Protein AF-A0A4V0XSL2-F1 (afdb_monomer_lite)

Secondary structure (DSSP, 8-state):
---HHHHHHHHHHHHHHHHHHHHHHHHTT-S-HHHHHHHHHHHHHHHHHHHH-HHHHTT--HHHHHHHHHHHHHHHHHHTT-

pLDDT: mean 90.37, std 8.79, range [54.38, 97.62]

Sequence (82 aa):
MATERYEMFREGVVMTEALLFIERALQAKKLSPKLQQRAEQALDARSNAFIMDWFTIRDMPAAEDGKLLDLAGEVARELGKK

Structure (mmCIF, N/CA/C/O backbone):
data_AF-A0A4V0XSL2-F1
#
_entry.id   AF-A0A4V0XSL2-F1
#
loop_
_atom_site.group_PDB
_atom_site.id
_atom_site.type_symbol
_atom_site.label_atom_id
_atom_site.label_alt_id
_atom_site.label_comp_id
_atom_site.label_asym_id
_atom_site.label_entity_id
_atom_site.label_seq_id
_atom_site.pdbx_PDB_ins_code
_atom_site.Cartn_x
_atom_site.Cartn_y
_atom_site.Cartn_z
_atom_site.occupancy
_atom_site.B_iso_or_equiv
_atom_site.auth_seq_id
_atom_site.auth_comp_id
_atom_site.auth_asym_id
_atom_site.auth_atom_id
_atom_site.pdbx_PDB_model_num
ATOM 1 N N . MET A 1 1 ? -3.522 -4.911 -29.855 1.00 78.06 1 MET A N 1
ATOM 2 C CA . MET A 1 1 ? -2.682 -5.859 -29.093 1.00 78.06 1 MET A CA 1
ATOM 3 C C . MET A 1 1 ? -2.000 -5.090 -27.985 1.00 78.06 1 MET A C 1
ATOM 5 O O . MET A 1 1 ? -1.451 -4.031 -28.273 1.00 78.06 1 MET A O 1
ATOM 9 N N . ALA A 1 2 ? -2.068 -5.585 -26.751 1.00 86.38 2 ALA A N 1
ATOM 10 C CA . ALA A 1 2 ? -1.230 -5.069 -25.678 1.00 86.38 2 ALA A CA 1
ATOM 11 C C . ALA A 1 2 ? 0.241 -5.386 -25.981 1.00 86.38 2 ALA A C 1
ATOM 13 O O . ALA A 1 2 ? 0.551 -6.436 -26.544 1.00 86.38 2 ALA A O 1
ATOM 14 N N . THR A 1 3 ? 1.126 -4.448 -25.661 1.00 95.81 3 THR A N 1
ATOM 15 C CA . THR A 1 3 ? 2.581 -4.620 -25.774 1.00 95.81 3 THR A CA 1
ATOM 16 C C . THR A 1 3 ? 3.176 -4.670 -24.378 1.00 95.81 3 THR A C 1
ATOM 18 O O . THR A 1 3 ? 2.569 -4.153 -23.446 1.00 95.81 3 THR A O 1
ATOM 21 N N . GLU A 1 4 ? 4.381 -5.209 -24.234 1.00 90.94 4 GLU A N 1
ATOM 22 C CA . GLU A 1 4 ? 5.089 -5.234 -22.949 1.00 90.94 4 GLU A CA 1
ATOM 23 C C . GLU A 1 4 ? 5.180 -3.838 -22.310 1.00 90.94 4 GLU A C 1
ATOM 25 O O . GLU A 1 4 ? 4.806 -3.658 -21.159 1.00 90.94 4 GLU A O 1
ATOM 30 N N . ARG A 1 5 ? 5.539 -2.802 -23.085 1.00 91.62 5 ARG A N 1
ATOM 31 C CA . ARG A 1 5 ? 5.553 -1.410 -22.591 1.00 91.62 5 ARG A CA 1
ATOM 32 C C . ARG A 1 5 ? 4.183 -0.928 -22.112 1.00 91.62 5 ARG A C 1
ATOM 34 O O . ARG A 1 5 ? 4.110 -0.145 -21.170 1.00 91.62 5 ARG A O 1
ATOM 41 N N . TYR A 1 6 ? 3.115 -1.355 -22.784 1.00 94.69 6 TYR A N 1
ATOM 42 C CA . TYR A 1 6 ? 1.753 -1.022 -22.374 1.00 94.69 6 TYR A CA 1
ATOM 43 C C . TYR A 1 6 ? 1.374 -1.732 -21.070 1.00 94.69 6 TYR A C 1
ATOM 45 O O . TYR A 1 6 ? 0.794 -1.091 -20.201 1.00 94.69 6 TYR A O 1
ATOM 53 N N . GLU A 1 7 ? 1.732 -3.007 -20.903 1.00 92.44 7 GLU A N 1
ATOM 54 C CA . GLU A 1 7 ? 1.466 -3.749 -19.664 1.00 92.44 7 GLU A CA 1
ATOM 55 C C . GLU A 1 7 ? 2.262 -3.188 -18.484 1.00 92.44 7 GLU A C 1
ATOM 57 O O . GLU A 1 7 ? 1.668 -2.915 -17.447 1.00 92.44 7 GLU A O 1
ATOM 62 N N . MET A 1 8 ? 3.547 -2.869 -18.674 1.00 88.25 8 MET A N 1
ATOM 63 C CA . MET A 1 8 ? 4.361 -2.201 -17.650 1.00 88.25 8 MET A CA 1
ATOM 64 C C . MET A 1 8 ? 3.751 -0.860 -17.217 1.00 88.25 8 MET A C 1
ATOM 66 O O . MET A 1 8 ? 3.706 -0.537 -16.031 1.00 88.25 8 MET A O 1
ATOM 70 N N . PHE A 1 9 ? 3.238 -0.074 -18.171 1.00 90.38 9 PHE A N 1
ATOM 71 C CA . PHE A 1 9 ? 2.521 1.161 -17.853 1.00 90.38 9 PHE A CA 1
ATOM 72 C C . PHE A 1 9 ? 1.217 0.884 -17.094 1.00 90.38 9 PHE A C 1
A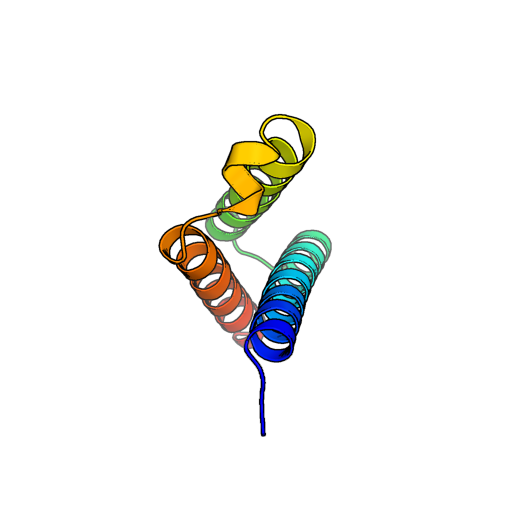TOM 74 O O . PHE A 1 9 ? 0.956 1.520 -16.074 1.00 90.38 9 PHE A O 1
ATOM 81 N N . ARG A 1 10 ? 0.406 -0.070 -17.566 1.00 93.75 10 ARG A N 1
ATOM 82 C CA . ARG A 1 10 ? -0.869 -0.439 -16.941 1.00 93.75 10 ARG A CA 1
ATOM 83 C C . ARG A 1 10 ? -0.666 -0.903 -15.499 1.00 93.75 10 ARG A C 1
ATOM 85 O O . ARG A 1 10 ? -1.390 -0.451 -14.620 1.00 93.75 10 ARG A O 1
ATOM 92 N N . GLU A 1 11 ? 0.305 -1.775 -15.249 1.00 90.12 11 GLU A N 1
ATOM 93 C CA . GLU A 1 11 ? 0.651 -2.253 -13.907 1.00 90.12 11 GLU A CA 1
ATOM 94 C C . GLU A 1 11 ? 1.094 -1.104 -13.001 1.00 90.12 11 GLU A C 1
ATOM 96 O O . GLU A 1 11 ? 0.594 -0.986 -11.882 1.00 90.12 11 GLU A O 1
ATOM 101 N N . GLY A 1 12 ? 1.923 -0.190 -13.516 1.00 89.88 12 GLY A N 1
ATOM 102 C CA . GLY A 1 12 ? 2.293 1.036 -12.811 1.00 89.88 12 GLY A CA 1
ATOM 103 C C . GLY A 1 12 ? 1.078 1.862 -12.375 1.00 89.88 12 GLY A C 1
ATOM 104 O O . GLY A 1 12 ? 1.006 2.275 -11.218 1.00 89.88 12 GLY A O 1
ATOM 105 N N . VAL A 1 13 ? 0.085 2.039 -13.256 1.00 94.62 13 VAL A N 1
ATOM 106 C CA . VAL A 1 13 ? -1.166 2.745 -12.918 1.00 94.62 13 VAL A CA 1
ATOM 107 C C . VAL A 1 13 ? -1.920 2.030 -11.796 1.00 94.62 13 VAL A C 1
ATOM 109 O O . VAL A 1 13 ? -2.292 2.681 -10.821 1.00 94.62 13 VAL A O 1
ATOM 112 N N . VAL A 1 14 ? -2.091 0.705 -11.878 1.00 95.00 14 VAL A N 1
ATOM 113 C CA . VAL A 1 14 ? -2.773 -0.074 -10.825 1.00 95.00 14 VAL A CA 1
ATOM 114 C C . VAL A 1 14 ? -2.067 0.098 -9.476 1.00 95.00 14 VAL A C 1
ATOM 116 O O . VAL A 1 14 ? -2.720 0.301 -8.451 1.00 95.00 14 VAL A O 1
ATOM 119 N N . MET A 1 15 ? -0.732 0.072 -9.463 1.00 92.50 15 MET A N 1
ATOM 120 C CA . MET A 1 15 ? 0.045 0.282 -8.241 1.00 92.50 15 MET A CA 1
ATOM 121 C C . MET A 1 15 ? -0.144 1.685 -7.663 1.00 92.50 15 MET A C 1
ATOM 123 O O . MET A 1 15 ? -0.266 1.836 -6.447 1.00 92.50 15 MET A O 1
ATOM 127 N N . THR A 1 16 ? -0.166 2.718 -8.506 1.00 94.25 16 THR A N 1
ATOM 128 C CA . THR A 1 16 ? -0.424 4.093 -8.063 1.00 94.25 16 THR A CA 1
ATOM 129 C C . THR A 1 16 ? -1.832 4.243 -7.490 1.00 94.25 16 THR A C 1
ATOM 131 O O . THR A 1 16 ? -2.001 4.853 -6.434 1.00 94.25 16 THR A O 1
ATOM 134 N N . GLU A 1 17 ? -2.842 3.661 -8.136 1.00 97.31 17 GLU A N 1
ATOM 135 C CA . GLU A 1 17 ? -4.224 3.703 -7.649 1.00 97.31 17 GLU A CA 1
ATOM 136 C C . GLU A 1 17 ? -4.375 3.018 -6.286 1.00 97.31 17 GLU A C 1
ATOM 138 O O . GLU A 1 17 ? -5.035 3.567 -5.401 1.00 97.31 17 GLU A O 1
ATOM 143 N N . ALA A 1 18 ? -3.712 1.876 -6.079 1.00 96.69 18 ALA A N 1
ATOM 144 C CA . ALA A 1 18 ? -3.707 1.180 -4.793 1.00 96.69 18 ALA A CA 1
ATOM 145 C C . ALA A 1 18 ? -3.104 2.039 -3.668 1.00 96.69 18 ALA A C 1
ATOM 147 O O . ALA A 1 18 ? -3.690 2.135 -2.587 1.00 96.69 18 ALA A O 1
ATOM 148 N N . LEU A 1 19 ? -1.976 2.715 -3.926 1.00 95.94 19 LEU A N 1
ATOM 149 C CA . LEU A 1 19 ? -1.359 3.624 -2.953 1.00 95.94 19 LEU A CA 1
ATOM 150 C C . LEU A 1 19 ? -2.297 4.771 -2.573 1.00 95.94 19 LEU A C 1
ATOM 152 O O . LEU A 1 19 ? -2.561 4.987 -1.390 1.00 95.94 19 LEU A O 1
ATOM 156 N N . LEU A 1 20 ? -2.838 5.472 -3.574 1.00 97.00 20 LEU A N 1
ATOM 157 C CA . LEU A 1 20 ? -3.731 6.611 -3.354 1.00 97.00 20 LEU A CA 1
ATOM 158 C C . LEU A 1 20 ? -5.014 6.196 -2.629 1.00 97.00 20 LEU A C 1
ATOM 160 O O . LEU A 1 20 ? -5.546 6.950 -1.812 1.00 97.00 20 LEU A O 1
ATOM 164 N N . PHE A 1 21 ? -5.529 5.002 -2.918 1.00 97.62 21 PHE A N 1
ATOM 165 C CA . PHE A 1 21 ? -6.692 4.455 -2.232 1.00 97.62 21 PHE A CA 1
ATOM 166 C C . PHE A 1 21 ? -6.423 4.243 -0.737 1.00 97.62 21 PHE A C 1
ATOM 168 O O . PHE A 1 21 ? -7.207 4.704 0.099 1.00 97.62 21 PHE A O 1
ATOM 175 N N . ILE A 1 22 ? -5.307 3.594 -0.396 1.00 97.44 22 ILE A N 1
ATOM 176 C CA . ILE A 1 22 ? -4.914 3.344 0.996 1.00 97.44 22 ILE A CA 1
ATOM 177 C C . ILE A 1 22 ? -4.661 4.668 1.729 1.00 97.44 22 ILE A C 1
ATOM 179 O O . ILE A 1 22 ? -5.161 4.858 2.838 1.00 97.44 22 ILE A O 1
ATOM 183 N N . GLU A 1 23 ? -3.961 5.615 1.103 1.00 97.12 23 GLU A N 1
ATOM 184 C CA . GLU A 1 23 ? -3.685 6.930 1.690 1.00 97.12 23 GLU A CA 1
ATOM 185 C C . GLU A 1 23 ? -4.978 7.693 2.020 1.00 97.12 23 GLU A C 1
ATOM 187 O O . GLU A 1 23 ? -5.152 8.200 3.131 1.00 97.12 23 GLU A O 1
ATOM 192 N N . ARG A 1 24 ? -5.947 7.712 1.098 1.00 97.19 24 ARG A N 1
ATOM 193 C CA . ARG A 1 24 ? -7.261 8.329 1.343 1.00 97.19 24 ARG A CA 1
ATOM 194 C C . ARG A 1 24 ? -8.012 7.649 2.487 1.00 97.19 24 ARG A C 1
ATOM 196 O O . ARG A 1 24 ? -8.681 8.324 3.270 1.00 97.19 24 ARG A O 1
ATOM 203 N N . ALA A 1 25 ? -7.909 6.326 2.605 1.00 96.12 25 ALA A N 1
ATOM 204 C CA . ALA A 1 25 ? -8.532 5.579 3.693 1.00 96.12 25 ALA A CA 1
ATOM 205 C C . ALA A 1 25 ? -7.924 5.928 5.064 1.00 96.12 25 ALA A C 1
ATOM 207 O O . ALA A 1 25 ? -8.667 6.101 6.037 1.00 96.12 25 ALA A O 1
ATOM 208 N N . LEU A 1 26 ? -6.598 6.098 5.125 1.00 96.75 26 LEU A N 1
ATOM 209 C CA . LEU A 1 26 ? -5.878 6.579 6.308 1.00 96.75 26 LEU A CA 1
ATOM 210 C C . LEU A 1 26 ? -6.319 7.996 6.692 1.00 96.75 26 LEU A C 1
ATOM 212 O O . LEU A 1 26 ? -6.711 8.238 7.835 1.00 96.75 26 LEU A O 1
ATOM 216 N N . GLN A 1 27 ? -6.347 8.915 5.724 1.00 96.50 27 GLN A N 1
ATOM 217 C CA . GLN A 1 27 ? -6.783 10.300 5.935 1.00 96.50 27 GLN A CA 1
ATOM 218 C C . GLN A 1 27 ? -8.235 10.388 6.429 1.00 96.50 27 GLN A C 1
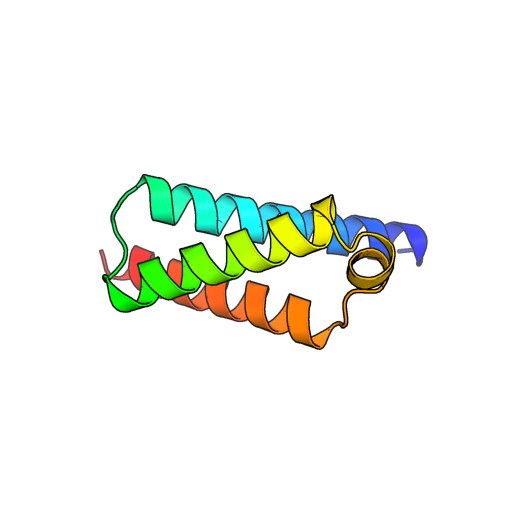ATOM 220 O O . GLN A 1 27 ? -8.564 11.243 7.253 1.00 96.50 27 GLN A O 1
ATOM 225 N N . ALA A 1 28 ? -9.101 9.473 5.985 1.00 94.69 28 ALA A N 1
ATOM 226 C CA . ALA A 1 28 ? -10.484 9.395 6.442 1.00 94.69 28 ALA A CA 1
ATOM 227 C C . ALA A 1 28 ? -10.631 8.927 7.904 1.00 94.69 28 ALA A C 1
ATOM 229 O O . ALA A 1 28 ? -11.726 9.054 8.454 1.00 94.69 28 ALA A O 1
ATOM 230 N N . LYS A 1 29 ? -9.576 8.383 8.535 1.00 90.69 29 LYS A N 1
ATOM 231 C CA . LYS A 1 29 ? -9.578 7.859 9.918 1.00 90.69 29 LYS A CA 1
ATOM 232 C C . LYS A 1 29 ? -10.709 6.855 10.185 1.00 90.69 29 LYS A C 1
AT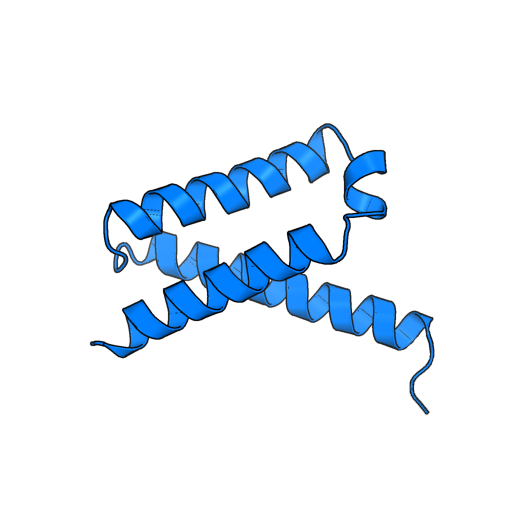OM 234 O O . LYS A 1 29 ? -11.324 6.846 11.250 1.00 90.69 29 LYS A O 1
ATOM 239 N N . LYS A 1 30 ? -11.036 6.033 9.181 1.00 89.38 30 LYS A N 1
ATOM 240 C CA . LYS A 1 30 ? -12.139 5.053 9.236 1.00 89.38 30 LYS A CA 1
ATOM 241 C C . LYS A 1 30 ? -11.677 3.609 9.436 1.00 89.38 30 LYS A C 1
ATOM 243 O O . LYS A 1 30 ? -12.548 2.745 9.515 1.00 89.38 30 LYS A O 1
ATOM 248 N N . LEU A 1 31 ? -10.369 3.371 9.504 1.00 95.25 31 LEU A N 1
ATOM 249 C CA . LEU A 1 31 ? -9.775 2.044 9.650 1.00 95.25 31 LEU A CA 1
ATOM 250 C C . LEU A 1 31 ? -9.654 1.645 11.120 1.00 95.25 31 LEU A C 1
ATOM 252 O O . LEU A 1 31 ? -9.574 2.499 12.005 1.00 95.25 31 LEU A O 1
ATOM 256 N N . SER A 1 32 ? -9.630 0.342 11.391 1.00 95.62 32 SER A N 1
ATOM 257 C CA . SER A 1 32 ? -9.279 -0.147 12.725 1.00 95.62 32 SER A CA 1
ATOM 258 C C . SER A 1 32 ? -7.822 0.200 13.059 1.00 95.62 32 SER A C 1
ATOM 260 O O . SER A 1 32 ? -6.983 0.225 12.158 1.00 95.62 32 SER A O 1
ATOM 262 N N . PRO A 1 33 ? -7.464 0.392 14.346 1.00 95.88 33 PRO A N 1
ATOM 263 C CA . PRO A 1 33 ? -6.100 0.772 14.730 1.00 95.88 33 PRO A CA 1
ATOM 264 C C . PRO A 1 33 ? -5.019 -0.173 14.182 1.00 95.88 33 PRO A C 1
ATOM 266 O O . PRO A 1 33 ? -3.956 0.266 13.752 1.00 95.88 33 PRO A O 1
ATOM 269 N N . LYS A 1 34 ? -5.314 -1.480 14.137 1.00 96.56 34 LYS A N 1
ATOM 270 C CA . LYS A 1 34 ? -4.396 -2.493 13.602 1.00 96.56 34 LYS A CA 1
ATOM 271 C C . LYS A 1 34 ? -4.223 -2.384 12.083 1.00 96.56 34 LYS A C 1
ATOM 273 O O . LYS A 1 34 ? -3.107 -2.556 11.597 1.00 96.56 34 LYS A O 1
ATOM 278 N N . LEU A 1 35 ? -5.303 -2.146 11.330 1.00 97.06 35 LEU A N 1
ATOM 279 C CA . LEU A 1 35 ? -5.207 -2.009 9.873 1.00 97.06 35 LEU A CA 1
ATOM 280 C C . LEU A 1 35 ? -4.571 -0.673 9.487 1.00 97.06 35 LEU A C 1
ATOM 282 O O . LEU A 1 35 ? -3.743 -0.640 8.583 1.00 97.06 35 LEU A O 1
ATOM 286 N N . GLN A 1 36 ? -4.890 0.389 10.227 1.00 97.25 36 GLN A N 1
ATOM 287 C CA . GLN A 1 36 ? -4.270 1.698 10.082 1.00 97.25 36 GLN A CA 1
ATOM 288 C C . GLN A 1 36 ? -2.744 1.613 10.219 1.00 97.25 36 GLN A C 1
ATOM 290 O O . GLN A 1 36 ? -2.038 2.006 9.298 1.00 97.25 36 GLN A O 1
ATOM 295 N N . GLN A 1 37 ? -2.239 1.012 11.302 1.00 97.38 37 GLN A N 1
ATOM 296 C CA . GLN A 1 37 ? -0.796 0.867 11.518 1.00 97.38 37 GLN A CA 1
ATOM 297 C C . GLN A 1 37 ? -0.109 0.102 10.376 1.00 97.38 37 GLN A C 1
ATOM 299 O O . GLN A 1 37 ? 0.963 0.491 9.920 1.00 97.38 37 GLN A O 1
ATOM 304 N N . ARG A 1 38 ? -0.722 -0.987 9.893 1.00 97.00 38 ARG A N 1
ATOM 305 C CA . ARG A 1 38 ? -0.176 -1.764 8.768 1.00 97.00 38 ARG A CA 1
ATOM 306 C C . ARG A 1 38 ? -0.156 -0.959 7.472 1.00 97.00 38 ARG A C 1
ATOM 308 O O . ARG A 1 38 ? 0.795 -1.074 6.708 1.00 97.00 38 ARG A O 1
ATOM 315 N N . ALA A 1 39 ? -1.198 -0.171 7.225 1.00 97.00 39 ALA A N 1
ATOM 316 C CA . ALA A 1 39 ? -1.285 0.682 6.051 1.00 97.00 39 ALA A CA 1
ATOM 317 C C . ALA A 1 39 ? -0.245 1.808 6.077 1.00 97.00 39 ALA A C 1
ATOM 319 O O . ALA A 1 39 ? 0.433 2.012 5.074 1.00 97.00 39 ALA A O 1
ATOM 320 N N . GLU A 1 40 ? -0.054 2.466 7.221 1.00 97.12 40 GLU A N 1
ATOM 321 C CA . GLU A 1 40 ? 1.005 3.466 7.421 1.00 97.12 40 GLU A CA 1
ATOM 322 C C . GLU A 1 40 ? 2.388 2.854 7.165 1.00 97.12 40 GLU A C 1
ATOM 324 O O . GLU A 1 40 ? 3.134 3.342 6.321 1.00 97.12 40 GLU A O 1
ATOM 329 N N . GLN A 1 41 ? 2.685 1.706 7.784 1.00 95.94 41 GLN A N 1
ATOM 330 C CA . GLN A 1 41 ? 3.958 1.003 7.589 1.00 95.94 41 GLN A CA 1
ATOM 331 C C . GLN A 1 41 ? 4.212 0.612 6.129 1.00 95.94 41 GLN A C 1
ATOM 333 O O . GLN A 1 41 ? 5.345 0.704 5.660 1.00 95.94 41 GLN A O 1
ATOM 338 N N . ALA A 1 42 ? 3.181 0.167 5.407 1.00 94.31 42 ALA A N 1
ATOM 339 C CA . ALA A 1 42 ? 3.315 -0.217 4.006 1.00 94.31 42 ALA A CA 1
ATOM 340 C C . ALA A 1 42 ? 3.624 0.988 3.103 1.00 94.31 42 ALA A C 1
ATOM 342 O O . ALA A 1 42 ? 4.497 0.895 2.238 1.00 94.31 42 ALA A O 1
ATOM 343 N N . LEU A 1 43 ? 2.941 2.121 3.312 1.00 94.94 43 LEU A N 1
ATOM 344 C CA . LEU A 1 43 ? 3.204 3.344 2.552 1.00 94.94 43 LEU A CA 1
ATOM 345 C C . LEU A 1 43 ? 4.579 3.932 2.890 1.00 94.94 43 LEU A C 1
ATOM 347 O O . LEU A 1 43 ? 5.315 4.299 1.974 1.00 94.94 43 LEU A O 1
ATOM 351 N N . ASP A 1 44 ? 4.963 3.946 4.168 1.00 94.31 44 ASP A N 1
ATOM 352 C CA . ASP A 1 44 ? 6.276 4.422 4.614 1.00 94.31 44 ASP A CA 1
ATOM 353 C C . ASP A 1 44 ? 7.411 3.570 4.043 1.00 94.31 44 ASP A C 1
ATOM 355 O O . ASP A 1 44 ? 8.379 4.107 3.506 1.00 94.31 44 ASP A O 1
ATOM 359 N N . ALA A 1 45 ? 7.292 2.239 4.101 1.00 89.62 45 ALA A N 1
ATOM 360 C CA . ALA A 1 45 ? 8.289 1.334 3.535 1.00 89.62 45 ALA A CA 1
ATOM 361 C C . ALA A 1 45 ? 8.484 1.584 2.034 1.00 89.62 45 ALA A C 1
ATOM 363 O O . ALA A 1 45 ? 9.618 1.639 1.555 1.00 89.62 45 ALA A O 1
ATOM 364 N N . ARG A 1 46 ? 7.387 1.795 1.295 1.00 88.12 46 ARG A N 1
ATOM 365 C CA . ARG A 1 46 ? 7.452 2.058 -0.146 1.00 88.12 46 ARG A CA 1
ATOM 366 C C . ARG A 1 46 ? 8.008 3.446 -0.458 1.00 88.12 46 ARG A C 1
ATOM 368 O O . ARG A 1 46 ? 8.807 3.575 -1.379 1.00 88.12 46 ARG A O 1
ATOM 375 N N . SER A 1 47 ? 7.634 4.461 0.320 1.00 90.12 47 SER A N 1
ATOM 376 C CA . SER A 1 47 ? 8.180 5.819 0.213 1.00 90.12 47 SER A CA 1
ATOM 377 C C . SER A 1 47 ? 9.692 5.827 0.452 1.00 90.12 47 SER A C 1
ATOM 379 O O . SER A 1 47 ? 10.454 6.327 -0.375 1.00 90.12 47 SER A O 1
ATOM 381 N N . ASN A 1 48 ? 10.145 5.172 1.524 1.00 90.06 48 ASN A N 1
ATOM 382 C CA . 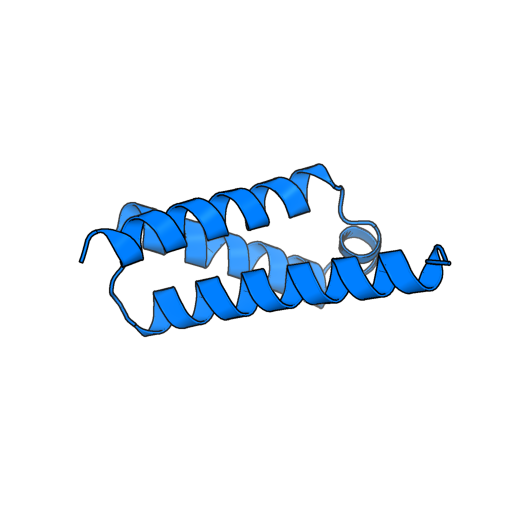ASN A 1 48 ? 11.565 5.038 1.841 1.00 90.06 48 ASN A CA 1
ATOM 383 C C . ASN A 1 48 ? 12.326 4.311 0.732 1.00 90.06 48 ASN A C 1
ATOM 385 O O . ASN A 1 48 ? 13.364 4.800 0.293 1.00 90.06 48 ASN A O 1
ATOM 389 N N . ALA A 1 49 ? 11.785 3.201 0.222 1.00 84.94 49 ALA A N 1
ATOM 390 C CA . ALA A 1 49 ? 12.401 2.479 -0.885 1.00 84.94 49 ALA A CA 1
ATOM 391 C C . ALA A 1 49 ? 12.486 3.334 -2.165 1.00 84.94 49 ALA A C 1
ATOM 393 O O . ALA A 1 49 ? 13.466 3.247 -2.899 1.00 84.94 49 ALA A O 1
ATOM 394 N N . PHE A 1 50 ? 11.505 4.204 -2.423 1.00 84.19 50 PHE A N 1
ATOM 395 C CA . PHE A 1 50 ? 11.521 5.104 -3.580 1.00 84.19 50 PHE A CA 1
ATOM 396 C C . PHE A 1 50 ? 12.571 6.213 -3.449 1.00 84.19 50 PHE A C 1
ATOM 398 O O . PHE A 1 50 ? 13.223 6.559 -4.433 1.00 84.19 50 PHE A O 1
ATOM 405 N N . ILE A 1 51 ? 12.745 6.763 -2.245 1.00 87.50 51 ILE A N 1
ATOM 406 C CA . ILE A 1 51 ? 13.661 7.882 -1.982 1.00 87.50 51 ILE A CA 1
ATOM 407 C C . ILE A 1 51 ? 15.109 7.403 -1.830 1.00 87.50 51 ILE A C 1
ATOM 409 O O . ILE A 1 51 ? 16.018 8.007 -2.398 1.00 87.50 51 ILE A O 1
ATOM 413 N N . MET A 1 52 ? 15.327 6.344 -1.048 1.00 88.12 52 MET A N 1
ATOM 414 C CA . MET A 1 52 ? 16.662 5.914 -0.619 1.00 88.12 52 MET A CA 1
ATOM 415 C C . MET A 1 52 ? 17.204 4.752 -1.454 1.00 88.12 52 MET A C 1
ATOM 417 O O . MET A 1 52 ? 18.405 4.690 -1.701 1.00 88.12 52 MET A O 1
ATOM 421 N N . ASP A 1 53 ? 16.326 3.871 -1.942 1.00 83.94 53 ASP A N 1
ATOM 422 C CA . ASP A 1 53 ? 16.698 2.583 -2.537 1.00 83.94 53 ASP A CA 1
ATOM 423 C C . ASP A 1 53 ? 16.135 2.417 -3.958 1.00 83.94 53 ASP A C 1
ATOM 425 O O . ASP A 1 53 ? 15.660 1.347 -4.342 1.00 83.94 53 ASP A O 1
ATOM 429 N N . TRP A 1 54 ? 16.192 3.480 -4.768 1.00 73.38 54 TRP A N 1
ATOM 430 C CA . TRP A 1 54 ? 15.574 3.530 -6.102 1.00 73.38 54 TRP A CA 1
ATOM 431 C C . TRP A 1 54 ? 15.905 2.321 -6.997 1.00 73.38 54 TRP A C 1
ATOM 433 O O . TRP A 1 54 ? 15.032 1.777 -7.670 1.00 73.38 54 TRP A O 1
ATOM 443 N N . PHE A 1 55 ? 17.157 1.854 -6.992 1.00 69.19 55 PHE A N 1
ATOM 444 C CA . PHE A 1 55 ? 17.562 0.687 -7.787 1.00 69.19 55 PHE A CA 1
ATOM 445 C C . PHE A 1 55 ? 16.967 -0.632 -7.279 1.00 69.19 55 PHE A C 1
ATOM 447 O O . PHE A 1 55 ? 16.806 -1.561 -8.062 1.00 69.19 55 PHE A O 1
ATOM 454 N N . THR A 1 56 ? 16.604 -0.698 -6.001 1.00 71.12 56 THR A N 1
ATOM 455 C CA . THR A 1 56 ? 15.904 -1.832 -5.391 1.00 71.12 56 THR A CA 1
ATOM 456 C C . THR A 1 56 ? 14.417 -1.795 -5.731 1.00 71.12 56 THR A C 1
ATOM 458 O O . THR A 1 56 ? 13.825 -2.833 -6.010 1.00 71.12 56 THR A O 1
ATOM 461 N N . ILE A 1 57 ? 13.804 -0.605 -5.738 1.00 70.44 57 ILE A N 1
ATOM 462 C CA . ILE A 1 57 ? 12.366 -0.469 -6.001 1.00 70.44 57 ILE A CA 1
ATOM 463 C C . ILE A 1 57 ? 12.011 -0.511 -7.492 1.00 70.44 57 ILE A C 1
ATOM 465 O O . ILE A 1 57 ? 10.900 -0.904 -7.836 1.00 70.44 57 ILE A O 1
ATOM 469 N N . ARG A 1 58 ? 12.925 -0.115 -8.390 1.00 71.69 58 ARG A N 1
ATOM 470 C CA . ARG A 1 58 ? 12.685 -0.152 -9.845 1.00 71.69 58 ARG A CA 1
ATOM 471 C C . ARG A 1 58 ? 12.326 -1.558 -10.321 1.00 71.69 58 ARG A C 1
ATOM 473 O O . ARG A 1 58 ? 11.471 -1.712 -11.185 1.00 71.69 58 ARG A O 1
ATOM 480 N N . ASP A 1 59 ? 12.972 -2.550 -9.721 1.00 70.62 59 ASP A N 1
ATOM 481 C CA . ASP A 1 59 ? 12.778 -3.965 -10.012 1.00 70.62 59 ASP A CA 1
ATOM 482 C C . ASP A 1 59 ? 12.036 -4.643 -8.837 1.00 70.62 59 ASP A C 1
ATOM 484 O O . ASP A 1 59 ? 12.312 -5.797 -8.499 1.00 70.62 59 ASP A O 1
ATOM 488 N N . MET A 1 60 ? 11.130 -3.903 -8.170 1.00 71.31 60 MET A N 1
ATOM 489 C CA . MET A 1 60 ? 10.375 -4.381 -7.007 1.00 71.31 60 MET A CA 1
ATOM 490 C C . MET A 1 60 ? 9.743 -5.749 -7.315 1.00 71.31 60 MET A C 1
ATOM 492 O O . MET A 1 60 ? 9.060 -5.899 -8.330 1.00 71.31 60 MET A O 1
ATOM 496 N N . PRO A 1 61 ? 9.961 -6.769 -6.465 1.00 74.94 61 PRO A N 1
ATOM 497 C CA . PRO A 1 61 ? 9.440 -8.097 -6.741 1.00 74.94 61 PRO A CA 1
ATOM 498 C C . PRO A 1 61 ? 7.912 -8.092 -6.804 1.00 74.94 61 PRO A C 1
ATOM 500 O O . PRO A 1 61 ? 7.263 -7.518 -5.931 1.00 74.94 61 PRO A O 1
ATOM 503 N N . ALA A 1 62 ? 7.338 -8.851 -7.742 1.00 78.12 62 ALA A N 1
ATOM 504 C CA . ALA A 1 62 ? 5.886 -9.035 -7.863 1.00 78.12 62 ALA A CA 1
ATOM 505 C C . ALA A 1 62 ? 5.209 -9.470 -6.543 1.00 78.12 62 ALA A C 1
ATOM 507 O O . ALA A 1 62 ? 4.032 -9.200 -6.316 1.00 78.12 62 ALA A O 1
ATOM 508 N N . ALA A 1 63 ? 5.955 -10.123 -5.645 1.00 82.69 63 ALA A N 1
ATOM 509 C CA . ALA A 1 63 ? 5.484 -10.477 -4.310 1.00 82.69 63 ALA A CA 1
ATOM 510 C C . ALA A 1 63 ? 5.221 -9.256 -3.405 1.00 82.69 63 ALA A C 1
ATOM 512 O O . ALA A 1 63 ? 4.275 -9.284 -2.623 1.00 82.69 63 ALA A O 1
ATOM 513 N N . GLU A 1 64 ? 6.027 -8.193 -3.492 1.00 85.00 64 GLU A N 1
ATOM 514 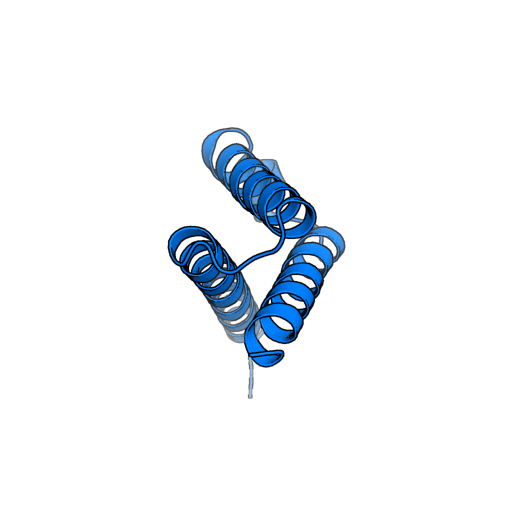C CA . GLU A 1 64 ? 5.819 -6.964 -2.712 1.00 85.00 64 GLU A CA 1
ATOM 515 C C . GLU A 1 64 ? 4.626 -6.162 -3.242 1.00 85.00 64 GLU A C 1
ATOM 517 O O . GLU A 1 64 ? 3.797 -5.701 -2.455 1.00 85.00 64 GLU A O 1
ATOM 522 N N . ASP A 1 65 ? 4.466 -6.085 -4.566 1.00 89.00 65 ASP A N 1
ATOM 523 C CA . ASP A 1 65 ? 3.275 -5.489 -5.180 1.00 89.00 65 ASP A CA 1
ATOM 524 C C . ASP A 1 65 ? 2.003 -6.277 -4.825 1.00 89.00 65 ASP A C 1
ATOM 526 O O . ASP A 1 65 ? 0.967 -5.688 -4.507 1.00 89.00 65 ASP A O 1
ATOM 530 N N . GLY A 1 66 ? 2.090 -7.610 -4.768 1.00 91.81 66 GLY A N 1
ATOM 531 C CA . GLY A 1 66 ? 1.006 -8.467 -4.284 1.00 91.81 66 GLY A CA 1
ATOM 532 C C . GLY A 1 66 ? 0.555 -8.110 -2.864 1.00 91.81 66 GLY A C 1
ATOM 533 O O . GLY A 1 66 ? -0.640 -7.942 -2.626 1.00 91.81 66 GLY A O 1
ATOM 534 N N . LYS A 1 67 ? 1.494 -7.889 -1.932 1.00 93.44 67 LYS A N 1
ATOM 535 C CA . LYS A 1 67 ? 1.164 -7.479 -0.553 1.00 93.44 67 LYS A CA 1
ATOM 536 C C . LYS A 1 67 ? 0.432 -6.139 -0.503 1.00 93.44 67 LYS A C 1
ATOM 538 O O . LYS A 1 67 ? -0.475 -5.972 0.314 1.00 93.44 67 LYS A O 1
ATOM 543 N N . LEU A 1 68 ? 0.819 -5.182 -1.350 1.00 93.75 68 LEU A N 1
ATOM 544 C CA . LEU A 1 68 ? 0.148 -3.885 -1.435 1.00 93.75 68 LEU A CA 1
ATOM 545 C C . LEU A 1 68 ? -1.295 -4.041 -1.932 1.00 93.75 68 LEU A C 1
ATOM 547 O O . LEU A 1 68 ? -2.211 -3.450 -1.356 1.00 93.75 68 LEU A O 1
ATOM 551 N N . LEU A 1 69 ? -1.505 -4.847 -2.974 1.00 96.00 69 LEU A N 1
ATOM 552 C CA . LEU A 1 69 ? -2.838 -5.122 -3.509 1.00 96.00 69 LEU A CA 1
ATOM 553 C C . LEU A 1 69 ? -3.725 -5.868 -2.503 1.00 96.00 69 LEU A C 1
ATOM 555 O O . LEU A 1 69 ? -4.894 -5.514 -2.337 1.00 96.00 69 LEU A O 1
ATOM 559 N N . ASP A 1 70 ? -3.173 -6.845 -1.784 1.00 97.44 70 ASP A N 1
ATOM 560 C CA . ASP A 1 70 ? -3.888 -7.563 -0.726 1.00 97.44 70 ASP A CA 1
ATOM 561 C C . ASP A 1 70 ? -4.324 -6.613 0.393 1.00 97.44 70 ASP A C 1
ATOM 563 O O . ASP A 1 70 ? -5.481 -6.640 0.829 1.00 97.44 70 ASP A O 1
ATOM 567 N N . LEU A 1 71 ? -3.424 -5.718 0.811 1.00 97.44 71 LEU A N 1
ATOM 568 C CA . LEU A 1 71 ? -3.715 -4.672 1.785 1.00 97.44 71 LEU A CA 1
ATOM 569 C C . LEU A 1 71 ? -4.806 -3.715 1.281 1.00 97.44 71 LEU A C 1
ATOM 571 O O . LEU A 1 71 ? -5.723 -3.394 2.038 1.00 97.44 71 LEU A O 1
ATOM 575 N N . ALA A 1 72 ? -4.764 -3.298 0.012 1.00 97.50 72 ALA A N 1
ATOM 576 C CA . ALA A 1 72 ? -5.826 -2.487 -0.586 1.00 97.50 72 ALA A CA 1
ATOM 577 C C . ALA A 1 72 ? -7.180 -3.220 -0.540 1.00 97.50 72 ALA A C 1
ATOM 579 O O . ALA A 1 72 ? -8.201 -2.623 -0.191 1.00 97.50 72 ALA A O 1
ATOM 580 N N . GLY A 1 73 ? -7.192 -4.532 -0.797 1.00 97.56 73 GLY A N 1
ATOM 581 C CA . GLY A 1 73 ? -8.376 -5.378 -0.650 1.00 97.56 73 GLY A CA 1
ATOM 582 C C . GLY A 1 73 ? -8.884 -5.470 0.795 1.00 97.56 73 GLY A C 1
ATOM 583 O O . GLY A 1 73 ? -10.093 -5.432 1.031 1.00 97.56 73 GLY A O 1
ATOM 584 N N . GLU A 1 74 ? -7.991 -5.563 1.782 1.00 97.56 74 GLU A N 1
ATOM 585 C CA . GLU A 1 74 ? -8.356 -5.507 3.204 1.00 97.56 74 GLU A CA 1
ATOM 586 C C . GLU A 1 74 ? -8.993 -4.166 3.585 1.00 97.56 74 GLU A C 1
ATOM 588 O O . GLU A 1 74 ? -10.056 -4.151 4.211 1.00 97.56 74 GLU A O 1
ATOM 593 N N . VAL A 1 75 ? -8.386 -3.055 3.159 1.00 97.44 75 VAL A N 1
ATOM 594 C CA . VAL A 1 75 ? -8.897 -1.695 3.379 1.00 97.44 75 VAL A CA 1
ATOM 595 C C . VAL A 1 75 ? -10.278 -1.528 2.743 1.00 97.44 75 VAL A C 1
ATOM 597 O O . VAL A 1 75 ? -11.204 -1.054 3.401 1.00 97.44 75 VAL A O 1
ATOM 600 N N . ALA A 1 76 ? -10.462 -1.981 1.500 1.00 97.25 76 ALA A N 1
ATOM 601 C CA . ALA A 1 76 ? -11.752 -1.926 0.815 1.00 97.25 76 ALA A CA 1
ATOM 602 C C . ALA A 1 76 ? -12.840 -2.713 1.562 1.00 97.25 76 ALA A C 1
ATOM 604 O O . ALA A 1 76 ? -13.947 -2.209 1.758 1.00 97.25 76 ALA A O 1
ATOM 605 N N . ARG A 1 77 ? -12.515 -3.921 2.046 1.00 96.69 77 ARG A N 1
ATOM 606 C CA . ARG A 1 77 ? -13.434 -4.730 2.862 1.00 96.69 77 ARG A CA 1
ATOM 607 C C . ARG A 1 77 ? -13.804 -4.047 4.172 1.00 96.69 77 ARG A C 1
ATOM 609 O O . ARG A 1 77 ? -14.942 -4.177 4.605 1.00 96.69 77 ARG A O 1
ATOM 616 N N . GLU A 1 78 ? -12.872 -3.365 4.833 1.00 95.75 78 GLU A N 1
ATOM 617 C CA . GLU A 1 78 ? -13.174 -2.649 6.076 1.00 95.75 78 GLU A CA 1
ATOM 618 C C . GLU A 1 78 ? -14.073 -1.433 5.828 1.00 95.75 78 GLU A C 1
ATOM 620 O O . GLU A 1 78 ? -15.047 -1.232 6.554 1.00 95.75 78 GLU A O 1
ATOM 625 N N . LEU A 1 79 ? -13.807 -0.667 4.769 1.00 94.12 79 LEU A N 1
ATOM 626 C CA . LEU A 1 79 ? -14.626 0.489 4.408 1.00 94.12 79 LEU A CA 1
ATOM 627 C C . LEU A 1 79 ? -16.044 0.101 3.965 1.00 94.12 79 LEU A C 1
ATOM 629 O O . LEU A 1 79 ? -16.977 0.835 4.272 1.00 94.12 79 LEU A O 1
ATOM 633 N N . GLY A 1 80 ? -16.211 -1.046 3.299 1.00 91.62 80 GLY A N 1
ATOM 634 C CA . GLY A 1 80 ? -17.512 -1.561 2.855 1.00 91.62 80 GLY A CA 1
ATOM 635 C C . GLY A 1 80 ? -18.375 -2.213 3.945 1.00 91.62 80 GLY A C 1
ATOM 636 O O . GLY A 1 80 ? -19.499 -2.611 3.661 1.00 91.62 80 GLY A O 1
ATOM 637 N N . LYS A 1 81 ? -17.878 -2.349 5.184 1.00 81.62 81 LYS A N 1
ATOM 638 C CA . LYS A 1 81 ? -18.682 -2.809 6.340 1.00 81.62 81 LYS A CA 1
ATOM 639 C C . LYS A 1 81 ? -19.573 -1.710 6.937 1.00 81.62 81 LYS A C 1
ATOM 641 O O . LYS A 1 81 ? -20.326 -2.001 7.865 1.00 81.62 81 LYS A O 1
ATOM 646 N N . LYS A 1 82 ? -19.432 -0.467 6.475 1.00 54.38 82 LYS A N 1
ATOM 647 C CA . LYS A 1 82 ? -20.258 0.683 6.864 1.00 54.38 82 LYS A CA 1
ATOM 648 C C . LYS A 1 82 ? -21.344 0.919 5.830 1.00 54.38 82 LYS A C 1
ATOM 650 O O . LYS A 1 82 ? -22.444 1.313 6.266 1.00 54.38 82 LYS A O 1
#

Radius of gyration: 13.86 Å; chains: 1; bounding box: 38×21×44 Å

Foldseek 3Di:
DQDPVNVVVVLVVVLVVLLVLLVVLLVVVQDDPVLNVVSVVLNVVLVCCVPPVVVCVVCPDPVSS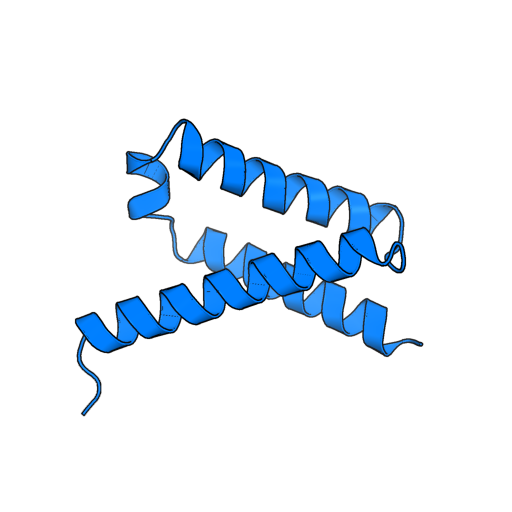VVSVVSSVVSVVSVVVD